Protein AF-A0A346S6R3-F1 (afdb_monomer)

Mean predicted aligned error: 7.68 Å

pLDDT: mean 90.18, std 16.37, range [36.84, 98.88]

Solvent-accessible surface area (backbone atoms only — not comparable to full-atom values): 8176 Å² total; per-residue (Å²): 136,85,84,84,82,82,82,80,80,81,79,80,77,73,81,75,76,78,71,59,63,55,31,40,43,25,62,44,75,44,90,70,53,46,55,26,31,14,36,84,77,38,40,44,30,27,36,50,69,73,41,47,75,64,40,81,70,71,50,71,75,45,28,68,49,36,35,68,38,57,32,70,51,80,65,39,59,33,75,80,37,56,58,89,37,50,48,70,30,80,43,99,86,74,48,38,29,36,21,39,63,38,36,49,33,21,37,42,68,83,43,86,51,60,70,36,65,76,49,52,77,38,76,57,99,89,33,43,24,24,36,23,25,60,84,49,43,71,52,64,80,114

Secondary structure (DSSP, 8-state):
------------PPPPP-PPPPPEEEEEEETTTEEEEEETT--B-EEETT-BTTB----THHHHHS-B-EESSPPEE-TT--STTEEEEE-TTS-EEEEETTEEPB--TT--STT--TTTTEEETTEEEEEBPTTSPBPPP-

Nearest PDB structures (foldseek):
  5xxu-assembly1_I  TM=2.907E-01  e=8.383E+00  Toxoplasma gondii

Sequence (142 aa):
MNALLFLTALVAGLPAANAAEPARVTVAEKSPFGAYLADSEGRSLYLFEADEAGKSTCYDACANAWPPYTTSGEPWAGKGVDADALGTLERRDGTMQVTYDGWPLYYFIKDKAPGDTRGQDINGFGAEWYLVTPCGQKVHAE

Structure (mmCIF, N/CA/C/O backbone):
data_AF-A0A346S6R3-F1
#
_entry.id   AF-A0A346S6R3-F1
#
loop_
_atom_site.group_PDB
_atom_site.id
_atom_site.type_symbol
_atom_site.label_atom_id
_atom_site.label_alt_id
_atom_site.label_comp_id
_atom_site.label_asym_id
_atom_site.label_entity_id
_atom_site.label_seq_id
_atom_site.pdbx_PDB_ins_code
_atom_site.Cartn_x
_atom_site.Cartn_y
_atom_site.Cartn_z
_atom_site.occupancy
_atom_site.B_iso_or_equiv
_atom_site.auth_seq_id
_atom_site.auth_comp_id
_atom_site.auth_asym_id
_atom_site.auth_atom_id
_atom_site.pdbx_PDB_model_num
ATOM 1 N N . MET A 1 1 ? -3.457 60.934 39.047 1.00 42.31 1 MET A N 1
ATOM 2 C CA . MET A 1 1 ? -2.956 60.458 37.738 1.00 42.31 1 MET A CA 1
ATOM 3 C C . MET A 1 1 ? -3.032 58.942 37.749 1.00 42.31 1 MET A C 1
ATOM 5 O O . MET A 1 1 ? -2.377 58.325 38.576 1.00 42.31 1 MET A O 1
ATOM 9 N N . ASN A 1 2 ? -3.931 58.383 36.936 1.00 36.84 2 ASN A N 1
ATOM 10 C CA . ASN A 1 2 ? -4.306 56.967 36.927 1.00 36.84 2 ASN A CA 1
ATOM 11 C C . ASN A 1 2 ? -3.208 56.097 36.307 1.00 36.84 2 ASN A C 1
ATOM 13 O O . ASN A 1 2 ? -2.749 56.391 35.205 1.00 36.84 2 ASN A O 1
ATOM 17 N N . ALA A 1 3 ? -2.860 54.995 36.968 1.00 45.28 3 ALA A N 1
ATOM 18 C CA . ALA A 1 3 ? -2.125 53.902 36.346 1.00 45.28 3 ALA A CA 1
ATOM 19 C C . ALA A 1 3 ? -3.134 52.962 35.664 1.00 45.28 3 ALA A C 1
ATOM 21 O O . ALA A 1 3 ? -3.908 52.288 36.342 1.00 45.28 3 ALA A O 1
ATOM 22 N N . LEU A 1 4 ? -3.159 52.950 34.328 1.00 51.22 4 LEU A N 1
ATOM 23 C CA . LEU A 1 4 ? -3.848 51.912 33.560 1.00 51.22 4 LEU A CA 1
ATOM 24 C C . LEU A 1 4 ? -2.948 50.673 33.499 1.00 51.22 4 LEU A C 1
ATOM 26 O O . LEU A 1 4 ? -1.884 50.698 32.885 1.00 51.22 4 LEU A O 1
ATOM 30 N N . LEU A 1 5 ? -3.394 49.592 34.133 1.00 50.91 5 LEU A N 1
ATOM 31 C CA . LEU A 1 5 ? -2.846 48.252 33.957 1.00 50.91 5 LEU A CA 1
ATOM 32 C C . LEU A 1 5 ? -3.458 47.642 32.690 1.00 50.91 5 LEU A C 1
ATOM 34 O O . LEU A 1 5 ? -4.654 47.362 32.648 1.00 50.91 5 LEU A O 1
ATOM 38 N N . PHE A 1 6 ? -2.641 47.434 31.658 1.00 54.88 6 PHE A N 1
ATOM 39 C CA . PHE A 1 6 ? -3.014 46.608 30.513 1.00 54.88 6 PHE A CA 1
ATOM 40 C C . PHE A 1 6 ? -2.849 45.133 30.901 1.00 54.88 6 PHE A C 1
ATOM 42 O O . PHE A 1 6 ? -1.726 44.650 31.036 1.00 54.88 6 PHE A O 1
ATOM 49 N N . LEU A 1 7 ? -3.961 44.417 31.090 1.00 53.06 7 LEU A N 1
ATOM 50 C CA . LEU A 1 7 ? -3.953 42.954 31.098 1.00 53.06 7 LEU A CA 1
ATOM 51 C C . LEU A 1 7 ? -3.793 42.465 29.654 1.00 53.06 7 LEU A C 1
ATOM 53 O O . LEU A 1 7 ? -4.729 42.533 28.859 1.00 53.06 7 LEU A O 1
ATOM 57 N N . THR A 1 8 ? -2.618 41.949 29.312 1.00 59.78 8 THR A N 1
ATOM 58 C CA . THR A 1 8 ? -2.436 41.114 28.125 1.00 59.78 8 THR A CA 1
ATOM 59 C C . THR A 1 8 ? -2.946 39.709 28.4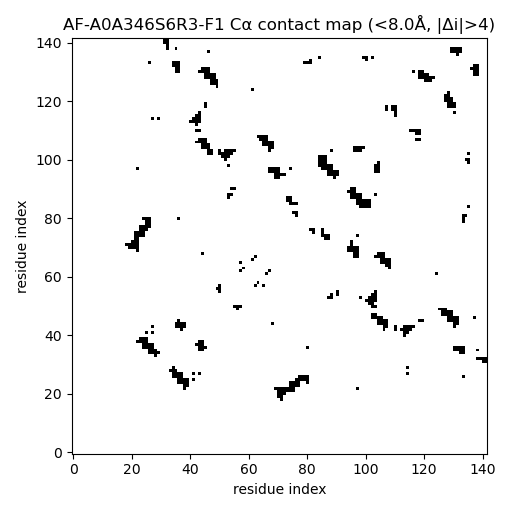38 1.00 59.78 8 THR A C 1
ATOM 61 O O . THR A 1 8 ? -2.331 38.952 29.185 1.00 59.78 8 THR A O 1
ATOM 64 N N . ALA A 1 9 ? -4.105 39.353 27.885 1.00 63.12 9 ALA A N 1
ATOM 65 C CA . ALA A 1 9 ? -4.586 37.977 27.900 1.00 63.12 9 ALA A CA 1
ATOM 66 C C . ALA A 1 9 ? -3.727 37.135 26.941 1.00 63.12 9 ALA A C 1
ATOM 68 O O . ALA A 1 9 ? -3.700 37.384 25.736 1.00 63.12 9 ALA A O 1
ATOM 69 N N . LEU A 1 10 ? -3.013 36.147 27.480 1.00 56.41 10 LEU A N 1
ATOM 70 C CA . LEU A 1 10 ? -2.292 35.148 26.699 1.00 56.41 10 LEU A CA 1
ATOM 71 C C . LEU A 1 10 ? -3.314 34.143 26.146 1.00 56.41 10 LEU A C 1
ATOM 73 O O . LEU A 1 10 ? -3.782 33.267 26.871 1.00 56.41 10 LEU A O 1
ATOM 77 N N . VAL A 1 11 ? -3.688 34.275 24.873 1.00 61.62 11 VAL A N 1
ATOM 78 C CA . VAL A 1 11 ? -4.463 33.240 24.177 1.00 61.62 11 VAL A CA 1
ATOM 79 C C . VAL A 1 11 ? -3.497 32.101 23.857 1.00 61.62 11 VAL A C 1
ATOM 81 O O . VAL A 1 11 ? -2.709 32.189 22.918 1.00 61.62 11 VAL A O 1
ATOM 84 N N . ALA A 1 12 ? -3.509 31.050 24.676 1.00 58.84 12 ALA A N 1
ATOM 85 C CA . ALA A 1 12 ? -2.794 29.818 24.378 1.00 58.84 12 ALA A CA 1
ATOM 86 C C . ALA A 1 12 ? -3.457 29.154 23.160 1.00 58.84 12 ALA A C 1
ATOM 88 O O . ALA A 1 12 ? -4.534 28.570 23.271 1.00 58.84 12 ALA A O 1
ATOM 89 N N . GLY A 1 13 ? -2.843 29.291 21.983 1.00 54.50 13 GLY A N 1
ATOM 90 C CA . GLY A 1 13 ? -3.240 28.538 20.799 1.00 54.50 13 GLY A CA 1
ATOM 91 C C . GLY A 1 13 ? -3.020 27.051 21.057 1.00 54.50 13 GLY A C 1
ATOM 92 O O . GLY A 1 13 ? -1.887 26.624 21.275 1.00 54.50 13 GLY A O 1
ATOM 93 N N . LEU A 1 14 ? -4.098 26.267 21.066 1.00 62.69 14 LEU A N 1
ATOM 94 C CA . LEU A 1 14 ? -3.992 24.812 21.026 1.00 62.69 14 LEU A CA 1
ATOM 95 C C . LEU A 1 14 ? -3.258 24.425 19.732 1.00 62.69 14 LEU A C 1
ATOM 97 O O . LEU A 1 14 ? -3.555 25.008 18.684 1.00 62.69 14 LEU A O 1
ATOM 101 N N . PRO A 1 15 ? -2.320 23.464 19.764 1.00 46.78 15 PRO A N 1
ATOM 102 C CA . PRO A 1 15 ? -1.770 22.928 18.532 1.00 46.78 15 PRO A CA 1
ATOM 103 C C . PRO A 1 15 ? -2.923 22.295 17.750 1.00 46.78 15 PRO A C 1
ATOM 105 O O . PRO A 1 15 ? -3.590 21.385 18.244 1.00 46.78 15 PRO A O 1
ATOM 108 N N . ALA A 1 16 ? -3.183 22.796 16.542 1.00 53.12 16 ALA A N 1
ATOM 109 C CA . ALA A 1 16 ? -4.025 22.085 15.599 1.00 53.12 16 ALA A CA 1
ATOM 110 C C . ALA A 1 16 ? -3.354 20.729 15.356 1.00 53.12 16 ALA A C 1
ATOM 112 O O . ALA A 1 16 ? -2.209 20.674 14.905 1.00 53.12 16 ALA A O 1
ATOM 113 N N . ALA A 1 17 ? -4.035 19.638 15.704 1.00 50.84 17 ALA A N 1
ATOM 114 C CA . ALA A 1 17 ? -3.657 18.341 15.176 1.00 50.84 17 ALA A CA 1
ATOM 115 C C . ALA A 1 17 ? -3.687 18.496 13.653 1.00 50.84 17 ALA A C 1
ATOM 117 O O . ALA A 1 17 ? -4.735 18.837 13.104 1.00 50.84 17 ALA A O 1
ATOM 118 N N . ASN A 1 18 ? -2.539 18.337 12.988 1.00 43.41 18 ASN A N 1
ATOM 119 C CA . ASN A 1 18 ? -2.510 18.214 11.538 1.00 43.41 18 ASN A CA 1
ATOM 120 C C . ASN A 1 18 ? -3.396 17.014 11.214 1.00 43.41 18 ASN A C 1
ATOM 122 O O . ASN A 1 18 ? -2.977 15.872 11.401 1.00 43.41 18 ASN A O 1
ATOM 126 N N . ALA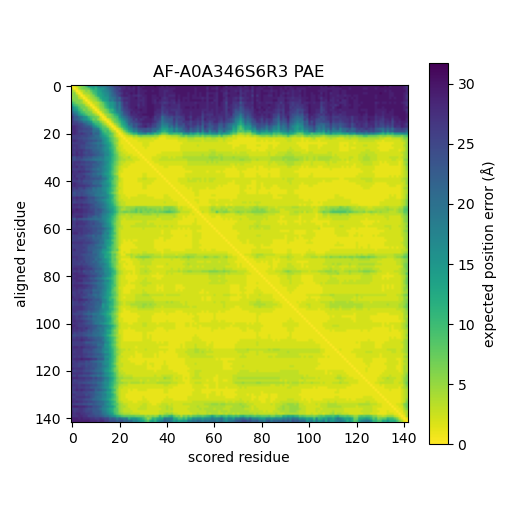 A 1 19 ? -4.645 17.271 10.829 1.00 48.47 19 ALA A N 1
ATOM 127 C CA . ALA A 1 19 ? -5.502 16.237 10.298 1.00 48.47 19 ALA A CA 1
ATOM 128 C C . ALA A 1 19 ? -4.736 15.663 9.108 1.00 48.47 19 ALA A C 1
ATOM 130 O O . ALA A 1 19 ? -4.386 16.411 8.194 1.00 48.47 19 ALA A O 1
ATOM 131 N N . ALA A 1 20 ? -4.392 14.374 9.164 1.00 59.62 20 ALA A N 1
ATOM 132 C CA . ALA A 1 20 ? -3.858 13.694 7.995 1.00 59.62 20 ALA A CA 1
ATOM 133 C C . ALA A 1 20 ? -4.827 13.974 6.840 1.00 59.62 20 ALA A C 1
ATOM 135 O O . ALA A 1 20 ? -6.035 13.992 7.062 1.00 59.62 20 ALA A O 1
ATOM 136 N N . GLU A 1 21 ? -4.352 14.292 5.645 1.00 78.12 21 GLU A N 1
ATOM 137 C CA . GLU A 1 21 ? -5.272 14.489 4.525 1.00 78.12 21 GLU A CA 1
ATOM 138 C C . GLU A 1 21 ? -5.928 13.146 4.157 1.00 78.12 21 GLU A C 1
ATOM 140 O O . GLU A 1 21 ? -5.365 12.087 4.466 1.00 78.12 21 GLU A O 1
ATOM 145 N N . PRO A 1 22 ? -7.121 13.148 3.534 1.00 92.19 22 PRO A N 1
ATOM 146 C CA . PRO A 1 22 ? -7.682 11.928 2.975 1.00 92.19 22 PRO A CA 1
ATOM 147 C C . PRO A 1 22 ? -6.651 11.246 2.073 1.00 92.19 22 PRO A C 1
ATOM 149 O O . PRO A 1 22 ? -6.066 11.883 1.192 1.00 92.19 22 PRO A O 1
ATOM 152 N N . ALA A 1 23 ? -6.418 9.957 2.305 1.00 97.06 23 ALA A N 1
ATOM 153 C CA . ALA A 1 23 ? -5.478 9.180 1.514 1.00 97.06 23 ALA A CA 1
ATOM 154 C C . ALA A 1 23 ? -5.870 9.184 0.030 1.00 97.06 23 ALA A C 1
ATOM 156 O O . ALA A 1 23 ? -7.049 9.245 -0.322 1.00 97.06 23 ALA A O 1
ATOM 157 N N . ARG A 1 24 ? -4.881 9.072 -0.856 1.00 97.94 24 ARG A N 1
ATOM 158 C CA . ARG A 1 24 ? -5.087 8.965 -2.300 1.00 97.94 24 ARG A CA 1
ATOM 159 C C . ARG A 1 24 ? -4.284 7.799 -2.846 1.00 97.94 24 ARG A C 1
ATOM 161 O O . ARG A 1 24 ? -3.059 7.807 -2.772 1.00 97.94 24 ARG A O 1
ATOM 168 N N . VAL A 1 25 ? -4.983 6.866 -3.478 1.00 98.62 25 VAL A N 1
ATOM 169 C CA . VAL A 1 25 ? -4.371 5.755 -4.209 1.00 98.62 25 VAL A CA 1
ATOM 170 C C . VAL A 1 25 ? -4.235 6.149 -5.677 1.00 98.62 25 VAL A C 1
ATOM 172 O O . VAL A 1 25 ? -5.122 6.776 -6.251 1.00 98.62 25 VAL A O 1
ATOM 175 N N . THR A 1 26 ? -3.112 5.814 -6.294 1.00 98.50 26 THR A N 1
ATOM 176 C CA . THR A 1 26 ? -2.801 6.030 -7.709 1.00 98.50 26 THR A CA 1
ATOM 177 C C . THR A 1 26 ? -2.249 4.744 -8.324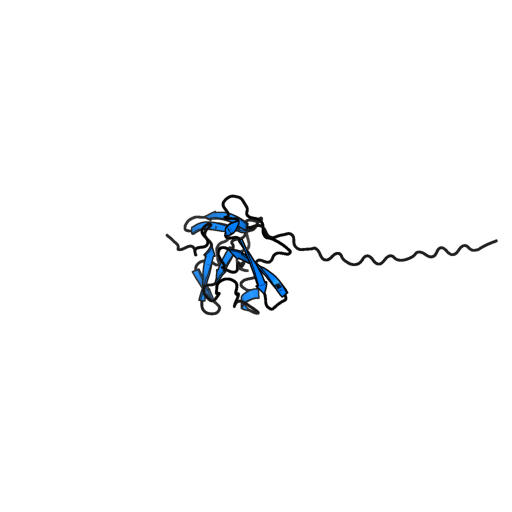 1.00 98.50 26 THR A C 1
ATOM 179 O O . THR A 1 26 ? -2.057 3.749 -7.624 1.00 98.50 26 THR A O 1
ATOM 182 N N . VAL A 1 27 ? -2.005 4.754 -9.636 1.00 98.50 27 VAL A N 1
ATOM 183 C CA . VAL A 1 27 ? -1.330 3.661 -10.344 1.00 98.50 27 VAL A CA 1
ATOM 184 C C . VAL A 1 27 ? 0.058 4.119 -10.778 1.00 98.50 27 VAL A C 1
ATOM 186 O O . VAL A 1 27 ? 0.205 5.178 -11.393 1.00 98.50 27 VAL A O 1
ATOM 189 N N . ALA A 1 28 ? 1.061 3.299 -10.484 1.00 98.19 28 ALA A N 1
ATOM 190 C CA . ALA A 1 28 ? 2.415 3.392 -11.011 1.00 98.19 28 ALA A CA 1
ATOM 191 C C . ALA A 1 28 ? 2.721 2.164 -11.883 1.00 98.19 28 ALA A C 1
ATOM 193 O O . ALA A 1 28 ? 2.023 1.156 -11.816 1.00 98.19 28 ALA A O 1
ATOM 194 N N . GLU A 1 29 ? 3.768 2.242 -12.704 1.00 97.25 29 GLU A N 1
ATOM 195 C CA . GLU A 1 29 ? 4.203 1.138 -13.564 1.00 97.25 29 GLU A CA 1
ATOM 196 C C . GLU A 1 29 ? 5.710 0.920 -13.451 1.00 97.25 29 GLU A C 1
ATOM 198 O O . GLU A 1 29 ? 6.490 1.876 -13.404 1.00 97.25 29 GLU A O 1
ATOM 203 N N . LYS A 1 30 ? 6.135 -0.346 -13.431 1.00 95.69 30 LYS A N 1
ATOM 204 C CA . LYS A 1 30 ? 7.553 -0.719 -13.395 1.00 95.69 30 LYS A CA 1
ATOM 205 C C . LYS A 1 30 ? 7.765 -2.120 -13.949 1.00 95.69 30 LYS A C 1
ATOM 207 O O . LYS A 1 30 ? 7.116 -3.059 -13.515 1.00 95.69 30 LYS A O 1
ATOM 212 N N . SER A 1 31 ? 8.733 -2.296 -14.846 1.00 94.00 31 SER A N 1
ATOM 213 C CA . SER A 1 31 ? 9.181 -3.635 -15.260 1.00 94.00 31 SER A CA 1
ATOM 214 C C . SER A 1 31 ? 10.011 -4.300 -14.144 1.00 94.00 31 SER A C 1
ATOM 216 O O . SER A 1 31 ? 10.837 -3.612 -13.534 1.00 94.00 31 SER A O 1
ATOM 218 N N . PRO A 1 32 ? 9.829 -5.604 -13.856 1.00 94.38 32 PRO A N 1
ATOM 219 C CA . PRO A 1 32 ? 8.953 -6.577 -14.531 1.00 94.38 32 PRO A CA 1
ATOM 220 C C . PRO A 1 32 ? 7.532 -6.691 -13.937 1.00 94.38 32 PRO A C 1
ATOM 222 O O . PRO A 1 32 ? 6.787 -7.587 -14.299 1.00 94.38 32 PRO A O 1
ATOM 225 N N . PHE A 1 33 ? 7.144 -5.809 -13.019 1.00 95.38 33 PHE A N 1
ATOM 226 C CA . PHE A 1 33 ? 5.913 -5.913 -12.220 1.00 95.38 33 PHE A CA 1
ATOM 227 C C . PHE A 1 33 ? 4.642 -5.391 -12.905 1.00 95.38 33 PHE A C 1
ATOM 229 O O . PHE A 1 33 ? 3.543 -5.612 -12.406 1.00 95.38 33 PHE A O 1
ATOM 236 N N . GLY A 1 34 ? 4.775 -4.671 -14.020 1.00 96.38 34 GLY A N 1
ATOM 237 C CA . GLY A 1 34 ? 3.645 -4.024 -14.679 1.00 96.38 34 GLY A CA 1
ATOM 238 C C . GLY A 1 34 ? 3.067 -2.888 -13.832 1.00 96.38 34 GLY A C 1
ATOM 239 O O . GLY A 1 34 ? 3.818 -2.148 -13.188 1.00 96.38 34 GLY A O 1
ATOM 240 N N . ALA A 1 35 ? 1.743 -2.728 -13.876 1.00 97.38 35 ALA A N 1
ATOM 241 C CA . ALA A 1 35 ? 1.017 -1.705 -13.132 1.00 97.38 35 ALA A CA 1
ATOM 242 C C . ALA A 1 35 ? 0.725 -2.145 -11.690 1.00 97.38 35 ALA A C 1
ATOM 244 O O . ALA A 1 35 ? 0.282 -3.269 -11.453 1.00 97.38 35 ALA A O 1
ATOM 245 N N . TYR A 1 36 ? 0.910 -1.236 -10.736 1.00 98.62 36 TYR A N 1
ATOM 246 C CA . TYR A 1 36 ? 0.669 -1.472 -9.315 1.00 98.62 36 TYR A CA 1
ATOM 247 C C . TYR A 1 36 ? 0.170 -0.211 -8.599 1.00 98.62 36 TYR A C 1
ATOM 249 O O . TYR A 1 36 ? 0.331 0.911 -9.085 1.00 98.62 36 TYR A O 1
ATOM 257 N N . LEU A 1 37 ? -0.448 -0.397 -7.435 1.00 98.81 37 LEU A N 1
ATOM 258 C CA . LEU A 1 37 ? -0.968 0.680 -6.605 1.00 98.81 37 LEU A CA 1
ATOM 259 C C . LEU A 1 37 ? 0.161 1.429 -5.892 1.00 98.81 37 LEU A C 1
ATOM 261 O O . LEU A 1 37 ? 1.086 0.837 -5.331 1.00 98.81 37 LEU A O 1
ATOM 265 N N . ALA A 1 38 ? 0.040 2.749 -5.867 1.00 98.75 38 ALA A N 1
ATOM 266 C CA . ALA A 1 38 ? 0.924 3.649 -5.145 1.00 98.75 38 ALA A CA 1
ATOM 267 C C . ALA A 1 38 ? 0.114 4.741 -4.435 1.00 98.75 38 ALA A C 1
ATOM 269 O O . ALA A 1 38 ? -1.072 4.919 -4.706 1.00 98.75 38 ALA A O 1
ATOM 270 N N . ASP A 1 39 ? 0.734 5.499 -3.538 1.00 98.50 39 ASP A N 1
ATOM 271 C CA . ASP A 1 39 ? 0.120 6.718 -3.001 1.00 98.50 39 ASP A CA 1
ATOM 272 C C . ASP A 1 39 ? 0.301 7.930 -3.940 1.00 98.50 39 ASP A C 1
ATOM 274 O O . ASP A 1 39 ? 0.814 7.814 -5.056 1.00 98.50 39 ASP A O 1
ATOM 278 N N . SER A 1 40 ? -0.123 9.121 -3.505 1.00 96.62 40 SER A N 1
ATOM 279 C CA . SER A 1 40 ? 0.045 10.374 -4.259 1.00 96.62 40 SER A CA 1
ATOM 280 C C . SER A 1 40 ? 1.497 10.817 -4.455 1.00 96.62 40 SER A C 1
ATOM 282 O O . SER A 1 40 ? 1.761 11.657 -5.313 1.00 96.62 40 SER A O 1
ATOM 284 N N . GLU A 1 41 ? 2.429 10.284 -3.667 1.00 97.06 41 GLU A N 1
ATOM 285 C CA . GLU A 1 41 ? 3.865 10.553 -3.773 1.00 97.06 41 GLU A CA 1
ATOM 286 C C . GLU A 1 41 ? 4.581 9.485 -4.618 1.00 97.06 41 GLU A C 1
ATOM 288 O O . GLU A 1 41 ? 5.786 9.582 -4.841 1.00 97.06 41 GLU A O 1
ATOM 293 N N . GLY A 1 42 ? 3.861 8.473 -5.115 1.00 98.12 42 GLY A N 1
ATOM 294 C CA . GLY A 1 42 ? 4.416 7.373 -5.902 1.00 98.12 42 GLY A CA 1
ATOM 295 C C . GLY A 1 42 ? 5.110 6.299 -5.061 1.00 98.12 42 GLY A C 1
ATOM 296 O O . GLY A 1 42 ? 5.901 5.518 -5.601 1.00 98.12 42 GLY A O 1
ATOM 297 N N . ARG A 1 43 ? 4.857 6.241 -3.748 1.00 98.69 43 ARG A N 1
ATOM 298 C CA . ARG A 1 43 ? 5.328 5.138 -2.898 1.00 98.69 43 ARG A CA 1
ATOM 299 C C . ARG A 1 43 ? 4.446 3.916 -3.113 1.00 98.69 43 ARG A C 1
ATOM 301 O O . ARG A 1 43 ? 3.225 4.023 -3.065 1.00 98.69 43 ARG A O 1
ATOM 308 N N . SER A 1 44 ? 5.078 2.769 -3.330 1.00 98.81 44 SER A N 1
ATOM 309 C CA . SER A 1 44 ? 4.404 1.501 -3.603 1.00 98.81 44 SER A CA 1
ATOM 310 C C . SER A 1 44 ? 3.560 1.030 -2.419 1.00 98.81 44 SER A C 1
ATOM 312 O O . SER A 1 44 ? 3.978 1.161 -1.265 1.00 98.81 44 SER A O 1
ATOM 314 N N . LEU A 1 45 ? 2.393 0.463 -2.722 1.00 98.81 45 LEU A N 1
ATOM 315 C CA . LEU A 1 45 ? 1.476 -0.116 -1.746 1.00 98.81 45 LEU A CA 1
ATOM 316 C C . LEU A 1 45 ? 1.445 -1.639 -1.878 1.00 98.81 45 LEU A C 1
ATOM 318 O O . LEU A 1 45 ? 1.450 -2.186 -2.985 1.00 98.81 45 LEU A O 1
ATOM 322 N N . TYR A 1 46 ? 1.399 -2.307 -0.730 1.00 98.81 46 TYR A N 1
ATOM 323 C CA . TYR A 1 46 ? 1.502 -3.756 -0.614 1.00 98.81 46 TYR A CA 1
ATOM 324 C C . TYR A 1 46 ? 0.319 -4.350 0.145 1.00 98.81 46 TYR A C 1
ATOM 326 O O . TYR A 1 46 ? -0.215 -3.710 1.051 1.00 98.81 46 TYR A O 1
ATOM 334 N N . LEU A 1 47 ? -0.025 -5.593 -0.184 1.00 98.50 47 LEU A N 1
ATOM 335 C CA . LEU A 1 47 ? -0.874 -6.472 0.615 1.00 98.50 47 LEU A CA 1
ATOM 336 C C . LEU A 1 47 ? -0.024 -7.509 1.359 1.00 98.50 47 LEU A C 1
ATOM 338 O O . LEU A 1 47 ? 1.104 -7.810 0.952 1.00 98.50 47 LEU A O 1
ATOM 342 N N . PHE A 1 48 ? -0.589 -8.067 2.427 1.00 98.56 48 PHE A N 1
ATOM 343 C CA . PHE A 1 48 ? 0.011 -9.132 3.226 1.00 98.56 48 PHE A CA 1
ATOM 344 C C . PHE A 1 48 ? -0.852 -10.387 3.160 1.00 98.56 48 PHE A C 1
ATOM 346 O O . PHE A 1 48 ? -2.033 -10.335 3.488 1.00 98.56 48 PHE A O 1
ATOM 353 N N . GLU A 1 49 ? -0.285 -11.531 2.788 1.00 97.81 49 GLU A N 1
ATOM 354 C CA . GLU A 1 49 ? -1.079 -12.757 2.626 1.00 97.81 49 GLU A CA 1
ATOM 355 C C . GLU A 1 49 ? -1.600 -13.363 3.935 1.00 97.81 49 GLU A C 1
ATOM 357 O O . GLU A 1 49 ? -2.507 -14.191 3.898 1.00 97.81 49 GLU A O 1
ATOM 362 N N . ALA A 1 50 ? -1.059 -12.968 5.092 1.00 97.88 50 ALA A N 1
ATOM 363 C CA . ALA A 1 50 ? -1.626 -13.387 6.375 1.00 97.88 50 ALA A CA 1
ATOM 364 C C . ALA A 1 50 ? -2.879 -12.584 6.770 1.00 97.88 50 ALA A C 1
ATOM 366 O O . ALA A 1 50 ? -3.513 -12.910 7.775 1.00 97.88 50 ALA A O 1
ATOM 367 N N . ASP A 1 51 ? -3.222 -11.532 6.021 1.00 97.81 51 ASP A N 1
ATOM 368 C CA . ASP A 1 51 ? -4.431 -10.753 6.259 1.00 97.81 51 ASP A CA 1
ATOM 369 C C . ASP A 1 51 ? -5.663 -11.409 5.626 1.00 97.81 51 ASP A C 1
ATOM 371 O O . ASP A 1 51 ? -5.588 -12.210 4.696 1.00 97.81 51 ASP A O 1
ATOM 375 N N . GLU A 1 52 ? -6.827 -11.043 6.151 1.00 93.44 52 GLU A N 1
ATOM 376 C CA . GLU A 1 52 ? -8.129 -11.403 5.594 1.00 93.44 52 GLU A CA 1
ATOM 377 C C . GLU A 1 52 ? -8.806 -10.123 5.085 1.00 93.44 52 GLU A C 1
ATOM 379 O O . GLU A 1 52 ? -8.455 -9.009 5.492 1.00 93.44 52 GLU A O 1
ATOM 384 N N . ALA A 1 53 ? -9.816 -10.265 4.226 1.00 90.38 53 ALA A N 1
ATOM 385 C CA . ALA A 1 53 ? -10.577 -9.118 3.743 1.00 90.38 53 ALA A CA 1
ATOM 386 C C . ALA A 1 53 ? -11.129 -8.284 4.919 1.00 90.38 53 ALA A C 1
ATOM 388 O O . ALA A 1 53 ? -11.834 -8.796 5.791 1.00 90.38 53 ALA A O 1
ATOM 389 N N . GLY A 1 54 ? -10.786 -6.994 4.951 1.00 89.19 54 GLY A N 1
ATOM 390 C CA . GLY A 1 54 ? -11.201 -6.053 5.995 1.00 89.19 54 GLY A CA 1
ATOM 391 C C . GLY A 1 54 ? -10.529 -6.254 7.358 1.00 89.19 54 GLY A C 1
ATOM 392 O O . GLY A 1 54 ? -10.983 -5.669 8.341 1.00 89.19 54 GLY A O 1
ATOM 393 N N . LYS A 1 55 ? -9.463 -7.061 7.454 1.00 94.88 55 LYS A N 1
ATOM 394 C CA . LYS A 1 55 ? -8.821 -7.387 8.732 1.00 94.88 55 LYS A CA 1
ATOM 395 C C . LYS A 1 55 ? -7.305 -7.529 8.608 1.00 94.88 55 LYS A C 1
ATOM 397 O O . LYS A 1 55 ? -6.788 -8.478 8.031 1.00 94.88 55 LYS A O 1
ATOM 402 N N . SER A 1 56 ? -6.603 -6.610 9.267 1.00 97.19 56 SER A N 1
ATOM 403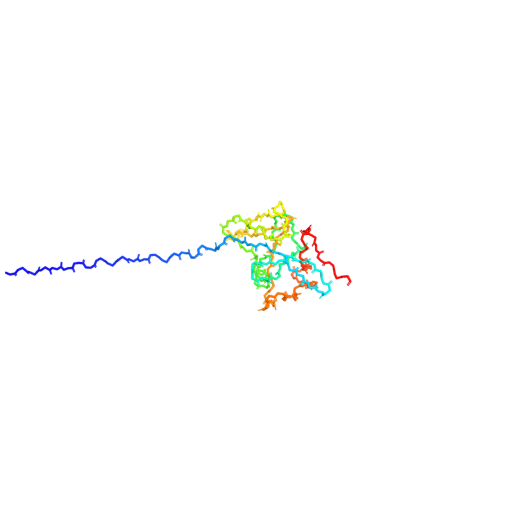 C CA . SER A 1 56 ? -5.150 -6.658 9.438 1.00 97.19 56 SER A CA 1
ATOM 404 C C . SER A 1 56 ? -4.752 -7.565 10.604 1.00 97.19 56 SER A C 1
ATOM 406 O O . SER A 1 56 ? -5.320 -7.471 11.697 1.00 97.19 56 SER A O 1
ATOM 408 N N . THR A 1 57 ? -3.729 -8.387 10.388 1.00 97.75 57 THR A N 1
ATOM 409 C CA . THR A 1 57 ? -2.974 -9.147 11.395 1.00 97.75 57 THR A CA 1
ATOM 410 C C . THR A 1 57 ? -1.603 -8.522 11.691 1.00 97.75 57 THR A C 1
ATOM 412 O O . THR A 1 57 ? -0.977 -8.842 12.704 1.00 97.75 57 THR A O 1
ATOM 415 N N . CYS A 1 58 ? -1.150 -7.582 10.854 1.00 98.12 58 CYS A N 1
ATOM 416 C CA . CYS A 1 58 ? 0.134 -6.904 10.991 1.00 98.12 58 CYS A CA 1
ATOM 417 C C . CYS A 1 58 ? 0.107 -5.783 12.044 1.00 98.12 58 CYS A C 1
ATOM 419 O O . CYS A 1 58 ? -0.401 -4.680 11.814 1.00 98.12 58 CYS A O 1
ATOM 421 N N . TYR A 1 59 ? 0.723 -6.043 13.198 1.00 98.12 59 TYR A N 1
ATOM 422 C CA . TYR A 1 59 ? 0.885 -5.071 14.280 1.00 98.12 59 TYR A CA 1
ATOM 423 C C . TYR A 1 59 ? 2.278 -5.129 14.912 1.00 98.12 59 TYR A C 1
ATOM 425 O O . TYR A 1 59 ? 3.087 -6.007 14.610 1.00 98.12 59 TYR A O 1
ATOM 433 N N . ASP A 1 60 ? 2.553 -4.181 15.808 1.00 97.44 60 ASP A N 1
ATOM 434 C CA . ASP A 1 60 ? 3.776 -4.122 16.607 1.00 97.44 60 ASP A CA 1
ATOM 435 C C . ASP A 1 60 ? 5.028 -4.113 15.707 1.00 97.44 60 ASP A C 1
ATOM 437 O O . ASP A 1 60 ? 5.175 -3.242 14.849 1.00 97.44 60 ASP A O 1
ATOM 441 N N . ALA A 1 61 ? 5.928 -5.090 15.846 1.00 98.38 61 ALA A N 1
ATOM 442 C CA . ALA A 1 61 ? 7.117 -5.190 15.001 1.00 98.38 61 ALA A CA 1
ATOM 443 C C . ALA A 1 61 ? 6.788 -5.310 13.502 1.00 98.38 61 ALA A C 1
ATOM 445 O O . ALA A 1 61 ? 7.556 -4.807 12.680 1.00 98.38 61 ALA A O 1
ATOM 446 N N . CYS A 1 62 ? 5.650 -5.922 13.153 1.00 98.62 62 CYS A N 1
ATOM 447 C CA . CYS A 1 62 ? 5.195 -5.991 11.770 1.00 98.62 62 CYS A CA 1
ATOM 448 C C . CYS A 1 62 ? 4.875 -4.593 11.242 1.00 98.62 62 CYS A C 1
ATOM 450 O O . CYS A 1 62 ? 5.468 -4.180 10.253 1.00 98.62 62 CYS A O 1
ATOM 452 N N . ALA A 1 63 ? 4.055 -3.818 11.959 1.00 98.38 63 ALA A N 1
ATOM 453 C CA . ALA A 1 63 ? 3.673 -2.463 11.554 1.00 98.38 63 ALA A CA 1
ATOM 454 C C . ALA A 1 63 ? 4.856 -1.471 11.546 1.00 98.38 63 ALA A C 1
ATOM 456 O O . ALA A 1 63 ? 4.818 -0.465 10.847 1.00 98.38 63 ALA A O 1
ATOM 457 N N . ASN A 1 64 ? 5.940 -1.755 12.274 1.00 98.44 64 ASN A N 1
ATOM 458 C CA . ASN A 1 64 ? 7.174 -0.968 12.177 1.00 98.44 64 ASN A CA 1
ATOM 459 C C . ASN A 1 64 ? 7.942 -1.230 10.868 1.00 98.44 64 ASN A C 1
ATOM 461 O O . ASN A 1 64 ? 8.573 -0.324 10.324 1.00 98.44 64 ASN A O 1
ATOM 465 N N . ALA A 1 65 ? 7.928 -2.472 10.378 1.00 98.62 65 ALA A N 1
ATOM 466 C CA . ALA A 1 65 ? 8.572 -2.851 9.120 1.00 98.62 65 ALA A CA 1
ATOM 467 C C . ALA A 1 65 ? 7.682 -2.563 7.900 1.00 98.62 65 ALA A C 1
ATOM 469 O O . ALA A 1 65 ? 8.188 -2.171 6.844 1.00 98.62 65 ALA A O 1
ATOM 470 N N . TRP A 1 66 ? 6.373 -2.711 8.089 1.00 98.75 66 TRP A N 1
ATOM 471 C CA . TRP A 1 66 ? 5.313 -2.547 7.105 1.00 98.75 66 TRP A CA 1
ATOM 472 C C . TRP A 1 66 ? 4.252 -1.573 7.627 1.00 98.75 66 TRP A C 1
ATOM 474 O O . TRP A 1 66 ? 3.204 -2.002 8.115 1.00 98.75 66 TRP A O 1
ATOM 484 N N . PRO A 1 67 ? 4.526 -0.257 7.616 1.00 98.62 67 PRO A N 1
ATOM 485 C CA . PRO A 1 67 ? 3.583 0.719 8.146 1.00 98.62 67 PRO A CA 1
ATOM 486 C C . PRO A 1 67 ? 2.237 0.668 7.410 1.00 98.62 67 PRO A C 1
ATOM 488 O O . PRO A 1 67 ? 2.235 0.662 6.178 1.00 98.62 67 PRO A O 1
ATOM 491 N N . PRO A 1 68 ? 1.094 0.655 8.122 1.00 98.62 68 PRO A N 1
ATOM 492 C CA . PRO A 1 68 ? -0.218 0.696 7.484 1.00 98.62 68 PRO A CA 1
ATOM 493 C C . PRO A 1 68 ? -0.396 2.009 6.718 1.00 98.62 68 PRO A C 1
ATOM 495 O O . PRO A 1 68 ? -0.020 3.077 7.210 1.00 98.62 68 PRO A O 1
ATOM 498 N N . TYR A 1 69 ? -0.997 1.945 5.530 1.00 98.62 69 TYR A N 1
ATOM 499 C CA . TYR A 1 69 ? -1.380 3.145 4.799 1.00 98.62 69 TYR A CA 1
ATOM 500 C C . TYR A 1 69 ? -2.680 3.704 5.379 1.00 98.62 69 TYR A C 1
ATOM 502 O O . TYR A 1 69 ? -3.757 3.148 5.165 1.00 98.62 69 TYR A O 1
ATOM 510 N N . THR A 1 70 ? -2.577 4.766 6.176 1.00 98.12 70 THR A N 1
ATOM 511 C CA . THR A 1 70 ? -3.704 5.320 6.933 1.00 98.12 70 THR A CA 1
ATOM 512 C C . THR A 1 70 ? -4.358 6.518 6.253 1.00 98.12 70 THR A C 1
ATOM 514 O O . THR A 1 70 ? -3.766 7.186 5.408 1.00 98.12 70 THR A O 1
ATOM 517 N N . THR A 1 71 ? -5.604 6.791 6.637 1.00 97.75 71 THR A N 1
ATOM 518 C CA . THR A 1 71 ? -6.408 7.918 6.151 1.00 97.75 71 THR A CA 1
ATOM 519 C C . THR A 1 71 ? -7.180 8.563 7.302 1.00 97.75 71 THR A C 1
ATOM 521 O O . THR A 1 71 ? -7.484 7.905 8.293 1.00 97.75 71 THR A O 1
ATOM 524 N N . SER A 1 72 ? -7.512 9.849 7.196 1.00 94.31 72 SER A N 1
ATOM 525 C CA . SER A 1 72 ? -8.401 10.545 8.147 1.00 94.31 72 SER A CA 1
ATOM 526 C C . SER A 1 72 ? -9.869 10.582 7.708 1.00 94.31 72 SER A C 1
ATOM 528 O O . SER A 1 72 ? -10.728 11.050 8.454 1.00 94.31 72 SER A O 1
ATOM 530 N N . GLY A 1 73 ? -10.149 10.124 6.490 1.00 92.75 73 GLY A N 1
ATOM 531 C CA . GLY A 1 73 ? -11.464 10.161 5.866 1.00 92.75 73 GLY A CA 1
ATOM 532 C C . GLY A 1 73 ? -11.537 9.219 4.673 1.00 92.75 73 GLY A C 1
ATOM 533 O O . GLY A 1 73 ? -10.695 8.334 4.512 1.00 92.75 73 GLY A O 1
ATOM 534 N N . GLU A 1 74 ? -12.543 9.412 3.830 1.00 95.00 74 GLU A N 1
ATOM 535 C CA . GLU A 1 74 ? -12.759 8.553 2.670 1.00 95.00 74 GLU A CA 1
ATOM 536 C C . GLU A 1 74 ? -11.602 8.677 1.660 1.00 95.00 74 GLU A C 1
ATOM 538 O O . GLU A 1 74 ? -11.270 9.798 1.251 1.00 95.00 74 GLU A O 1
ATOM 543 N N . PRO A 1 75 ? -10.934 7.564 1.300 1.00 97.25 75 PRO A N 1
ATOM 544 C CA . PRO A 1 75 ? -9.803 7.592 0.387 1.00 97.25 75 PRO A CA 1
ATOM 545 C C . PRO A 1 75 ? -10.240 7.925 -1.042 1.00 97.25 75 PRO A C 1
ATOM 547 O O . PRO A 1 75 ? -11.327 7.579 -1.493 1.00 97.25 75 PRO A O 1
ATOM 550 N N . TRP A 1 76 ? -9.354 8.585 -1.781 1.00 97.38 76 TRP A N 1
ATOM 551 C CA . TRP A 1 76 ? -9.612 9.045 -3.139 1.00 97.38 76 TRP A CA 1
ATOM 552 C C . TRP A 1 76 ? -8.963 8.121 -4.165 1.00 97.38 76 TRP A C 1
ATOM 554 O O . TRP A 1 76 ? -7.748 7.901 -4.134 1.00 97.38 76 TRP A O 1
ATOM 564 N N . ALA A 1 77 ? -9.747 7.681 -5.148 1.00 97.94 77 ALA A N 1
ATOM 565 C CA . ALA A 1 77 ? -9.225 7.035 -6.345 1.00 97.94 77 ALA A CA 1
ATOM 566 C C . ALA A 1 77 ? -8.551 8.068 -7.262 1.00 97.94 77 ALA A C 1
ATOM 568 O O . ALA A 1 77 ? -9.145 9.062 -7.691 1.00 97.94 77 ALA A O 1
ATOM 569 N N . GLY A 1 78 ? -7.271 7.858 -7.548 1.00 96.75 78 GLY A N 1
ATOM 570 C CA . GLY A 1 78 ? -6.546 8.520 -8.622 1.00 96.75 78 GLY A CA 1
ATOM 571 C C . GLY A 1 78 ? -6.863 7.910 -9.988 1.00 96.75 78 GLY A C 1
ATOM 572 O O . GLY A 1 78 ? -7.650 6.977 -10.126 1.00 96.75 78 GLY A O 1
ATOM 573 N N . LYS A 1 79 ? -6.224 8.436 -11.036 1.00 93.06 79 LYS A N 1
ATOM 574 C CA . LYS A 1 79 ? -6.392 7.910 -12.396 1.00 93.06 79 LYS A CA 1
ATOM 575 C C . LYS A 1 79 ? -5.983 6.429 -1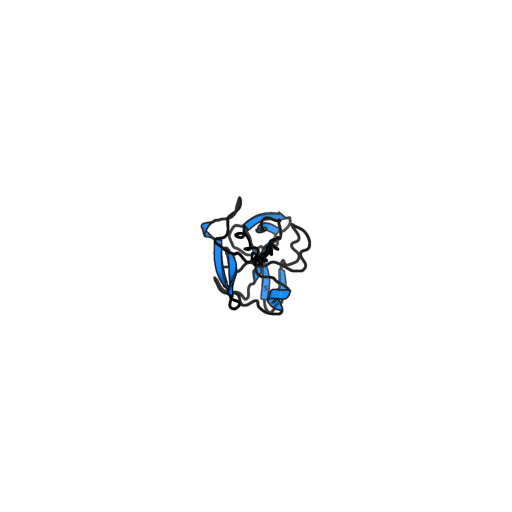2.451 1.00 93.06 79 LYS A C 1
ATOM 577 O O . LYS A 1 79 ? -4.869 6.098 -12.059 1.00 93.06 79 LYS A O 1
ATOM 582 N N . GLY A 1 80 ? -6.856 5.585 -13.005 1.00 94.75 80 GLY A N 1
ATOM 583 C CA . GLY A 1 80 ? -6.605 4.151 -13.204 1.00 94.75 80 GLY A CA 1
ATOM 584 C C . GLY A 1 80 ? -6.906 3.271 -11.988 1.00 94.75 80 GLY A C 1
ATOM 585 O O . GLY A 1 80 ? -6.754 2.061 -12.085 1.00 94.75 80 GLY A O 1
ATOM 586 N N . VAL A 1 81 ? -7.335 3.870 -10.877 1.00 98.19 81 VAL A N 1
ATOM 587 C CA . VAL A 1 81 ? -7.765 3.166 -9.668 1.00 98.19 81 VAL A CA 1
ATOM 588 C C . VAL A 1 81 ? -9.276 2.982 -9.725 1.00 98.19 81 VAL A C 1
ATOM 590 O O . VAL A 1 81 ? -9.994 3.929 -10.054 1.00 98.19 81 VAL A O 1
ATOM 593 N N . ASP A 1 82 ? -9.752 1.783 -9.410 1.00 97.81 82 ASP A N 1
ATOM 594 C CA . ASP A 1 82 ? -11.176 1.518 -9.243 1.00 97.81 82 ASP A CA 1
ATOM 595 C C . ASP A 1 82 ? -11.644 2.099 -7.904 1.00 97.81 82 ASP A C 1
ATOM 597 O O . ASP A 1 82 ? -11.145 1.737 -6.837 1.00 97.81 82 ASP A O 1
ATOM 601 N N . ALA A 1 83 ? -12.579 3.043 -7.963 1.00 97.44 83 ALA A N 1
ATOM 602 C CA . ALA A 1 83 ? -13.121 3.672 -6.768 1.00 97.44 83 ALA A CA 1
ATOM 603 C C . ALA A 1 83 ? -13.983 2.704 -5.950 1.00 97.44 83 ALA A C 1
ATOM 605 O O . ALA A 1 83 ? -13.990 2.814 -4.728 1.00 97.44 83 ALA A O 1
ATOM 606 N N . ASP A 1 84 ? -14.643 1.738 -6.595 1.00 97.38 84 ASP A N 1
ATOM 607 C CA . ASP A 1 84 ? -15.524 0.780 -5.916 1.00 97.38 84 ASP A CA 1
ATOM 608 C C . ASP A 1 84 ? -14.725 -0.281 -5.142 1.00 97.38 84 ASP A C 1
ATOM 610 O O . ASP A 1 84 ? -15.235 -0.898 -4.207 1.00 97.38 84 ASP A O 1
ATOM 614 N N . ALA A 1 85 ? -13.451 -0.469 -5.497 1.00 97.69 85 ALA A N 1
ATOM 615 C CA . ALA A 1 85 ? -12.531 -1.335 -4.773 1.00 97.69 85 ALA A CA 1
ATOM 616 C C . ALA A 1 85 ? -11.938 -0.660 -3.524 1.00 97.69 85 ALA A C 1
ATOM 618 O O . ALA A 1 85 ? -11.418 -1.360 -2.652 1.00 97.69 85 ALA A O 1
ATOM 619 N N . LEU A 1 86 ? -11.985 0.674 -3.414 1.00 98.12 86 LEU A N 1
ATOM 620 C CA . LEU A 1 86 ? -11.455 1.380 -2.250 1.00 98.12 86 LEU A CA 1
ATOM 621 C C . LEU A 1 86 ? -12.364 1.217 -1.037 1.00 98.12 86 LEU A C 1
ATOM 623 O O . LEU A 1 86 ? -13.581 1.362 -1.099 1.00 98.12 86 LEU A O 1
ATOM 627 N N . GLY A 1 87 ? -11.735 1.007 0.109 1.00 97.69 87 GLY A N 1
ATOM 628 C CA . GLY A 1 87 ? -12.421 0.996 1.385 1.00 97.69 87 GLY A CA 1
ATOM 629 C C . GLY A 1 87 ? -11.515 1.438 2.516 1.00 97.69 87 GLY A C 1
ATOM 630 O O . GLY A 1 87 ? -10.390 1.912 2.324 1.00 97.69 87 GLY A O 1
ATOM 631 N N . THR A 1 88 ? -12.027 1.277 3.729 1.00 98.00 88 THR A N 1
ATOM 632 C CA . THR A 1 88 ? -11.239 1.452 4.942 1.00 98.00 88 THR A CA 1
ATOM 633 C C . THR A 1 88 ? -11.544 0.344 5.935 1.00 98.00 88 THR A C 1
ATOM 635 O O . THR A 1 88 ? -12.623 -0.249 5.913 1.00 98.00 88 THR A O 1
ATOM 638 N N . LEU A 1 89 ? -10.591 0.077 6.820 1.00 96.94 89 LEU A N 1
ATOM 639 C CA . LEU A 1 89 ? -10.797 -0.724 8.018 1.00 96.94 89 LEU A CA 1
ATOM 640 C C . LEU A 1 89 ? -10.333 0.065 9.239 1.00 96.94 89 LEU A C 1
ATOM 642 O O . LEU A 1 89 ? -9.322 0.770 9.186 1.00 96.94 89 LEU A O 1
ATOM 646 N N . GLU A 1 90 ? -11.057 -0.079 10.343 1.00 97.25 90 GLU A N 1
ATOM 647 C CA . GLU A 1 90 ? -10.610 0.412 11.642 1.00 97.25 90 GLU A CA 1
ATOM 648 C C . GLU A 1 90 ? -9.645 -0.608 12.254 1.00 97.25 90 GLU A C 1
ATOM 650 O O . GLU A 1 90 ? -9.960 -1.792 12.409 1.00 97.25 90 GLU A O 1
ATOM 655 N N . ARG A 1 91 ? -8.432 -0.160 12.575 1.00 97.31 91 ARG A N 1
ATOM 656 C CA . ARG A 1 91 ? -7.408 -0.983 13.221 1.00 97.31 91 ARG A CA 1
ATOM 657 C C . ARG A 1 91 ? -7.635 -1.019 14.727 1.00 97.31 91 ARG A C 1
ATOM 659 O O . ARG A 1 91 ? -8.193 -0.101 15.318 1.00 97.31 91 ARG A O 1
ATOM 666 N N . ARG A 1 92 ? -7.090 -2.044 15.394 1.00 95.81 92 ARG A N 1
ATOM 667 C CA . ARG A 1 92 ? -7.178 -2.191 16.865 1.00 95.81 92 ARG A CA 1
ATOM 668 C C . ARG A 1 92 ? -6.566 -1.024 17.660 1.00 95.81 92 ARG A C 1
ATOM 670 O O . ARG A 1 92 ? -6.823 -0.901 18.851 1.00 95.81 92 ARG A O 1
ATOM 677 N N . ASP A 1 93 ? -5.706 -0.230 17.024 1.00 92.69 93 ASP A N 1
ATOM 678 C CA . ASP A 1 93 ? -5.063 0.961 17.592 1.00 92.69 93 ASP A CA 1
ATOM 679 C C . ASP A 1 93 ? -5.888 2.251 17.386 1.00 92.69 93 ASP A C 1
ATOM 681 O O . ASP A 1 93 ? -5.453 3.325 17.798 1.00 92.69 93 ASP A O 1
ATOM 685 N N . GLY A 1 94 ? -7.078 2.149 16.780 1.00 95.25 94 GLY A N 1
ATOM 686 C CA . GLY A 1 94 ? -7.990 3.260 16.505 1.00 95.25 94 GLY A CA 1
ATOM 687 C C . GLY A 1 94 ? -7.676 4.038 15.226 1.00 95.25 94 GLY A C 1
ATOM 688 O O . GLY A 1 94 ? -8.356 5.017 14.927 1.00 95.25 94 GLY A O 1
ATOM 689 N N . THR A 1 95 ? -6.650 3.647 14.464 1.00 96.50 95 THR A N 1
ATOM 690 C CA . THR A 1 95 ? -6.355 4.278 13.171 1.00 96.50 95 THR A CA 1
ATOM 691 C C . THR A 1 95 ? -7.198 3.674 12.047 1.00 96.50 95 THR A C 1
ATOM 693 O O . THR A 1 95 ? -7.501 2.481 12.050 1.00 96.50 95 THR A O 1
ATOM 696 N N . MET A 1 96 ? -7.558 4.493 11.056 1.00 97.81 96 MET A N 1
ATOM 697 C CA . MET A 1 96 ? -8.231 4.027 9.842 1.00 97.81 96 MET A CA 1
ATOM 698 C C . MET A 1 96 ? -7.189 3.710 8.773 1.00 97.81 96 MET A C 1
ATOM 700 O O . MET A 1 96 ? -6.399 4.577 8.396 1.00 97.81 96 MET A O 1
ATOM 704 N N . GLN A 1 97 ? -7.191 2.477 8.278 1.00 98.44 97 GLN A N 1
ATOM 705 C CA . GLN A 1 97 ? -6.304 2.014 7.213 1.00 98.44 97 GLN A CA 1
ATOM 706 C C . GLN A 1 97 ? -7.071 1.875 5.904 1.00 98.44 97 GLN A C 1
ATOM 708 O O . GLN A 1 97 ? -8.209 1.413 5.894 1.00 98.44 97 GLN A O 1
ATOM 713 N N . VAL A 1 98 ? -6.434 2.263 4.804 1.00 98.56 98 VAL A N 1
ATOM 714 C CA . VAL A 1 98 ? -6.972 2.108 3.453 1.00 98.56 98 VAL A CA 1
ATOM 715 C C . VAL A 1 98 ? -6.963 0.634 3.064 1.00 98.56 98 VAL A C 1
ATOM 717 O O . VAL A 1 98 ? -5.974 -0.072 3.285 1.00 98.56 98 VAL A O 1
ATOM 720 N N . THR A 1 99 ? -8.056 0.186 2.455 1.00 98.62 99 THR A N 1
ATOM 721 C CA . THR A 1 99 ? -8.148 -1.120 1.804 1.00 98.62 99 THR A CA 1
ATOM 722 C C . THR A 1 99 ? -8.366 -0.975 0.304 1.00 98.62 99 THR A C 1
ATOM 724 O O . THR A 1 99 ? -8.885 0.044 -0.158 1.00 98.62 99 THR A O 1
ATOM 727 N N . TYR A 1 100 ? -7.976 -1.998 -0.455 1.00 98.50 100 TYR A N 1
ATOM 728 C CA . TYR A 1 100 ? -8.309 -2.125 -1.871 1.00 98.50 100 TYR A CA 1
ATOM 729 C C . TYR A 1 100 ? -8.723 -3.558 -2.190 1.00 98.50 100 TYR A C 1
ATOM 731 O O . TYR A 1 100 ? -7.978 -4.485 -1.884 1.00 98.50 100 TYR A O 1
ATOM 739 N N . ASP A 1 101 ? -9.918 -3.738 -2.749 1.00 97.50 101 ASP A N 1
ATOM 740 C CA . ASP A 1 101 ? -10.555 -5.050 -2.942 1.00 97.50 101 ASP A CA 1
ATOM 741 C C . ASP A 1 101 ? -10.548 -5.889 -1.644 1.00 97.50 101 ASP A C 1
ATOM 743 O O . ASP A 1 101 ? -10.237 -7.076 -1.604 1.00 97.50 101 ASP A O 1
ATOM 747 N N . GLY A 1 102 ? -10.800 -5.213 -0.518 1.00 96.69 102 GLY A N 1
ATOM 748 C CA . GLY A 1 102 ? -10.776 -5.803 0.821 1.00 96.69 102 GLY A CA 1
ATOM 749 C C . GLY A 1 102 ? -9.387 -5.981 1.447 1.00 96.69 102 GLY A C 1
ATOM 750 O O . GLY A 1 102 ? -9.317 -6.160 2.664 1.00 96.69 102 GLY A O 1
ATOM 751 N N . TRP A 1 103 ? -8.290 -5.870 0.695 1.00 98.31 103 TRP A N 1
ATOM 752 C CA . TRP A 1 103 ? -6.933 -6.034 1.230 1.00 98.31 103 TRP A CA 1
ATOM 753 C C . TRP A 1 103 ? -6.450 -4.795 1.989 1.00 98.31 103 TRP A C 1
ATOM 755 O O . TRP A 1 103 ? -6.475 -3.704 1.419 1.00 98.31 103 TRP A O 1
ATOM 765 N N . PRO A 1 104 ? -5.959 -4.925 3.238 1.00 98.50 104 PRO A N 1
ATOM 766 C CA . PRO A 1 104 ? -5.272 -3.837 3.932 1.00 98.50 104 PRO A CA 1
ATOM 767 C C . PRO A 1 104 ? -3.997 -3.423 3.186 1.00 98.50 104 PRO A C 1
ATOM 769 O O . PRO A 1 104 ? -3.172 -4.273 2.856 1.00 98.50 104 PRO A O 1
ATOM 772 N N . LEU A 1 105 ? -3.821 -2.121 2.941 1.00 98.81 105 LEU A N 1
ATOM 773 C CA . LEU A 1 105 ? -2.655 -1.602 2.220 1.00 98.81 105 LEU A CA 1
ATOM 774 C C . LEU A 1 105 ? -1.553 -1.132 3.170 1.00 98.81 105 LEU A C 1
ATOM 776 O O . LEU A 1 105 ? -1.822 -0.454 4.167 1.00 98.81 105 LEU A O 1
ATOM 780 N N . TYR A 1 106 ? -0.305 -1.438 2.831 1.00 98.88 106 TYR A N 1
ATOM 781 C CA . TYR A 1 106 ? 0.874 -1.090 3.621 1.00 98.88 106 TYR A CA 1
ATOM 782 C C . TYR A 1 106 ? 1.967 -0.455 2.771 1.00 98.88 106 TYR A C 1
ATOM 784 O O . TYR A 1 106 ? 2.071 -0.697 1.570 1.00 98.88 106 TYR A O 1
ATOM 792 N N . TYR A 1 107 ? 2.831 0.302 3.433 1.00 98.88 107 TYR A N 1
ATOM 793 C CA . TYR A 1 107 ? 4.149 0.666 2.933 1.00 98.88 107 TYR A CA 1
ATOM 794 C C . TYR A 1 107 ? 5.189 -0.373 3.332 1.00 98.88 107 TYR A C 1
ATOM 796 O O . TYR A 1 107 ? 4.975 -1.157 4.253 1.00 98.88 107 TYR A O 1
ATOM 804 N N . PHE A 1 108 ? 6.373 -0.294 2.724 1.00 98.81 108 PHE A N 1
ATOM 805 C CA . PHE A 1 108 ? 7.553 -1.005 3.196 1.00 98.81 108 PHE A CA 1
ATOM 806 C C . PHE A 1 108 ? 8.651 -0.036 3.627 1.00 98.81 108 PHE A C 1
ATOM 808 O O . PHE A 1 108 ? 9.090 0.812 2.853 1.00 98.81 108 PHE A O 1
ATOM 815 N N . ILE A 1 109 ? 9.176 -0.181 4.847 1.00 98.50 109 ILE A N 1
ATOM 816 C CA . ILE A 1 109 ? 10.136 0.788 5.405 1.00 98.50 109 ILE A CA 1
ATOM 817 C C . ILE A 1 109 ? 11.461 0.868 4.627 1.00 98.50 109 ILE A C 1
ATOM 819 O O . ILE A 1 109 ? 12.209 1.837 4.783 1.00 98.50 109 ILE A O 1
ATOM 823 N N . LYS A 1 110 ? 11.801 -0.143 3.813 1.00 98.50 110 LYS A N 1
ATOM 824 C CA . LYS A 1 110 ? 13.015 -0.126 2.974 1.00 98.50 110 LYS A CA 1
ATOM 825 C C . LYS A 1 110 ? 12.800 0.511 1.599 1.00 98.50 110 LYS A C 1
ATOM 827 O O . LYS A 1 110 ? 13.790 0.696 0.888 1.00 98.50 110 LYS A O 1
ATOM 832 N N . ASP A 1 111 ? 11.576 0.888 1.247 1.00 98.56 111 ASP A N 1
ATOM 833 C CA . ASP A 1 111 ? 11.319 1.762 0.105 1.00 98.56 111 ASP A CA 1
ATOM 834 C C . ASP A 1 111 ? 11.620 3.203 0.530 1.00 98.56 111 ASP A C 1
ATOM 836 O O . ASP A 1 111 ? 11.089 3.710 1.519 1.00 98.56 111 ASP A O 1
ATOM 840 N N . LYS A 1 112 ? 12.582 3.832 -0.148 1.00 97.94 112 LYS A N 1
ATOM 841 C CA . LYS A 1 112 ? 13.151 5.139 0.225 1.00 97.94 112 LYS A CA 1
ATOM 842 C C . LYS A 1 112 ? 12.857 6.225 -0.800 1.00 97.94 112 LYS A C 1
ATOM 844 O O . LYS A 1 112 ? 12.977 7.400 -0.470 1.00 97.94 112 LYS A O 1
ATOM 849 N N . ALA A 1 113 ? 12.487 5.837 -2.013 1.00 98.12 113 ALA A N 1
ATOM 850 C CA . ALA A 1 113 ? 12.113 6.729 -3.093 1.00 98.12 113 ALA A CA 1
ATOM 851 C C . ALA A 1 113 ? 10.811 6.258 -3.763 1.00 98.12 113 ALA A C 1
ATOM 853 O O . ALA A 1 113 ? 10.502 5.062 -3.725 1.00 98.12 113 ALA A O 1
ATOM 854 N N . PRO A 1 114 ? 10.065 7.170 -4.412 1.00 98.38 114 PRO A N 1
ATOM 855 C CA . PRO A 1 114 ? 8.960 6.797 -5.288 1.00 98.38 114 PRO A CA 1
ATOM 856 C C . PRO A 1 114 ? 9.392 5.742 -6.315 1.00 98.38 114 PRO A C 1
ATOM 858 O O . PRO A 1 114 ? 10.481 5.829 -6.885 1.00 98.38 114 PRO A O 1
ATOM 861 N N . GLY A 1 115 ? 8.555 4.730 -6.535 1.00 98.06 115 GLY A N 1
ATOM 862 C CA . GLY A 1 115 ? 8.858 3.612 -7.435 1.00 98.06 115 GLY A CA 1
ATOM 863 C C . GLY A 1 115 ? 9.820 2.548 -6.885 1.00 98.06 115 GLY A C 1
ATOM 864 O O . GLY A 1 115 ? 10.111 1.562 -7.578 1.00 98.06 115 GLY A O 1
ATOM 865 N N . ASP A 1 116 ? 10.319 2.686 -5.652 1.00 98.69 116 ASP A N 1
ATOM 866 C CA . ASP A 1 116 ? 10.941 1.557 -4.961 1.00 98.69 116 ASP A CA 1
ATOM 867 C C . ASP A 1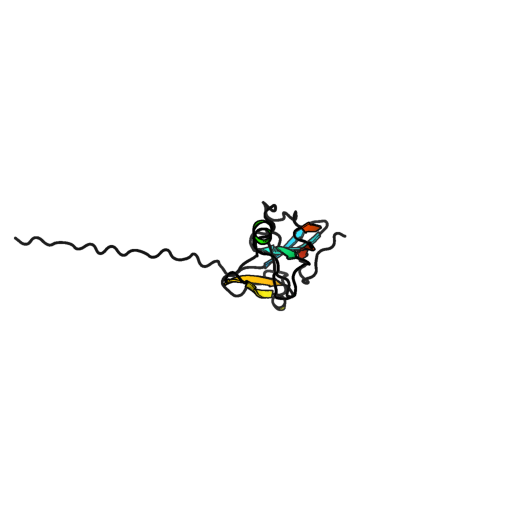 116 ? 9.886 0.467 -4.728 1.00 98.69 116 ASP A C 1
ATOM 869 O O . ASP A 1 116 ? 8.769 0.745 -4.306 1.00 98.69 116 ASP A O 1
ATOM 873 N N . THR A 1 117 ? 10.243 -0.775 -5.044 1.00 98.38 117 THR A N 1
ATOM 874 C CA . THR A 1 117 ? 9.354 -1.944 -4.957 1.00 98.38 117 THR A CA 1
ATOM 875 C C . THR A 1 117 ? 10.036 -3.075 -4.183 1.00 98.38 117 THR A C 1
ATOM 877 O O . THR A 1 117 ? 9.945 -4.244 -4.558 1.00 98.38 117 THR A O 1
ATOM 880 N N . ARG A 1 118 ? 10.849 -2.737 -3.172 1.00 98.31 118 ARG A N 1
ATOM 881 C CA . ARG A 1 118 ? 11.726 -3.705 -2.489 1.00 98.31 118 ARG A CA 1
ATOM 882 C C . ARG A 1 118 ? 10.956 -4.657 -1.580 1.00 98.31 118 ARG A C 1
ATOM 884 O O . ARG A 1 118 ? 11.567 -5.592 -1.077 1.00 98.31 118 ARG A O 1
ATOM 891 N N . GLY A 1 119 ? 9.675 -4.389 -1.330 1.00 97.94 119 GLY A N 1
ATOM 892 C CA . GLY A 1 119 ? 8.799 -5.244 -0.535 1.00 97.94 119 GLY A CA 1
ATOM 893 C C . GLY A 1 119 ? 8.197 -6.411 -1.316 1.00 97.94 119 GLY A C 1
ATOM 894 O O . GLY A 1 119 ? 7.679 -7.339 -0.707 1.00 97.94 119 GLY A O 1
ATOM 895 N N . GLN A 1 120 ? 8.272 -6.384 -2.648 1.00 98.38 120 GLN A N 1
ATOM 896 C CA . GLN A 1 120 ? 7.702 -7.429 -3.489 1.00 98.38 120 GLN A CA 1
ATOM 897 C C . GLN A 1 120 ? 8.351 -8.784 -3.187 1.00 98.38 120 GLN A C 1
ATOM 899 O O . GLN A 1 120 ? 9.578 -8.888 -3.201 1.00 98.38 120 GLN A O 1
ATOM 904 N N . ASP A 1 121 ? 7.517 -9.806 -2.981 1.00 97.12 121 ASP A N 1
ATOM 905 C CA . ASP A 1 121 ? 7.918 -11.204 -2.775 1.00 97.12 121 ASP A CA 1
ATOM 906 C C . ASP A 1 121 ? 8.815 -11.414 -1.538 1.00 97.12 121 ASP A C 1
ATOM 908 O O . ASP A 1 121 ? 9.625 -12.337 -1.456 1.00 97.12 121 ASP A O 1
ATOM 912 N N . ILE A 1 122 ? 8.697 -10.530 -0.539 1.00 97.81 122 ILE A N 1
ATOM 913 C CA . ILE A 1 122 ? 9.328 -10.754 0.761 1.00 97.81 122 ILE A CA 1
ATOM 914 C C . ILE A 1 122 ? 8.456 -11.701 1.574 1.00 97.81 122 ILE A C 1
ATOM 916 O O . ILE A 1 122 ? 7.311 -11.386 1.878 1.00 97.81 122 ILE A O 1
ATOM 920 N N . ASN A 1 123 ? 9.037 -12.805 2.040 1.00 97.69 123 ASN A N 1
ATOM 921 C CA . ASN A 1 123 ? 8.467 -13.599 3.122 1.00 97.69 123 ASN A CA 1
ATOM 922 C C . ASN A 1 123 ? 8.900 -13.015 4.477 1.00 97.69 123 ASN A C 1
ATOM 924 O O . ASN A 1 123 ? 10.094 -12.932 4.787 1.00 97.69 123 ASN A O 1
ATOM 928 N N . GLY A 1 124 ? 7.937 -12.579 5.286 1.00 97.19 124 GLY A N 1
ATOM 929 C CA . GLY A 1 124 ? 8.201 -11.955 6.575 1.00 97.19 124 GLY A CA 1
ATOM 930 C C . GLY A 1 124 ? 6.969 -11.934 7.468 1.00 97.19 124 GLY A C 1
ATOM 931 O O . GLY A 1 124 ? 5.849 -11.779 6.999 1.00 97.19 124 GLY A O 1
ATOM 932 N N . PHE A 1 125 ? 7.181 -12.073 8.778 1.00 97.88 125 PHE A N 1
ATOM 933 C CA . PHE A 1 125 ? 6.098 -12.130 9.773 1.00 97.88 125 PHE A CA 1
ATOM 934 C C . PHE A 1 125 ? 5.096 -13.282 9.558 1.00 97.88 125 PHE A C 1
ATOM 936 O O . PHE A 1 125 ? 3.995 -13.243 10.094 1.00 97.88 125 PHE A O 1
ATOM 943 N N . GLY A 1 126 ? 5.506 -14.334 8.841 1.00 96.94 126 GLY A N 1
ATOM 944 C CA . GLY A 1 126 ? 4.745 -15.578 8.688 1.00 96.94 126 GLY A CA 1
ATOM 945 C C . GLY A 1 126 ? 4.036 -15.760 7.345 1.00 96.94 126 GLY A C 1
ATOM 946 O O . GLY A 1 126 ? 3.492 -16.839 7.132 1.00 96.94 126 GLY A O 1
ATOM 947 N N . ALA A 1 127 ? 4.064 -14.770 6.448 1.00 97.75 127 ALA A N 1
ATOM 948 C CA . ALA A 1 127 ? 3.539 -14.891 5.085 1.00 97.75 127 ALA A CA 1
ATOM 949 C C . ALA A 1 127 ? 4.253 -13.935 4.111 1.00 97.75 127 ALA A C 1
ATOM 951 O O . ALA A 1 127 ? 5.196 -13.233 4.491 1.00 97.75 127 ALA A O 1
ATOM 952 N N . GLU A 1 128 ? 3.824 -13.931 2.852 1.00 97.94 128 GLU A N 1
ATOM 953 C CA . GLU A 1 128 ? 4.426 -13.135 1.784 1.00 97.94 128 GLU A CA 1
ATOM 954 C C . GLU A 1 128 ? 3.747 -11.770 1.613 1.00 97.94 128 GLU A C 1
ATOM 956 O O . GLU A 1 128 ? 2.581 -11.563 1.969 1.00 97.94 128 GLU A O 1
ATOM 961 N N . TRP A 1 129 ? 4.522 -10.825 1.084 1.00 98.56 129 TRP A N 1
ATOM 962 C CA . TRP A 1 129 ? 4.130 -9.446 0.825 1.00 98.56 129 TRP A CA 1
ATOM 963 C C . TRP A 1 1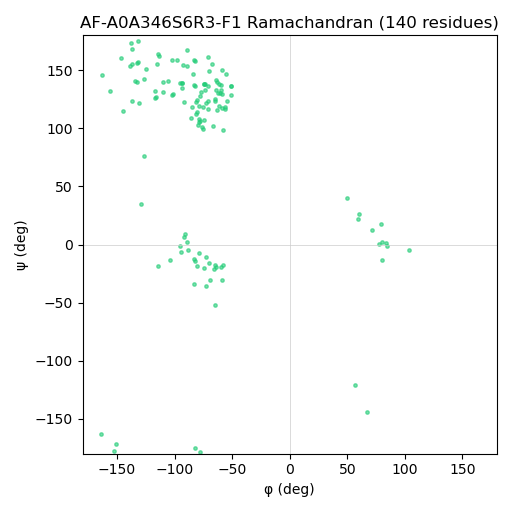29 ? 4.194 -9.156 -0.669 1.00 98.56 129 TRP A C 1
ATOM 965 O O . TRP A 1 129 ? 5.198 -9.440 -1.326 1.00 98.56 129 TRP A O 1
ATOM 975 N N . TYR A 1 130 ? 3.138 -8.549 -1.202 1.00 98.62 130 TYR A N 1
ATOM 976 C CA . TYR A 1 130 ? 2.996 -8.339 -2.640 1.00 98.62 130 TYR A CA 1
ATOM 977 C C . TYR A 1 130 ? 2.533 -6.931 -2.963 1.00 98.62 130 TYR A C 1
ATOM 979 O O . TYR A 1 130 ? 1.663 -6.390 -2.290 1.00 98.62 130 TYR A O 1
ATOM 987 N N . LEU A 1 131 ? 3.081 -6.357 -4.032 1.00 98.69 131 LEU A N 1
ATOM 988 C CA . LEU A 1 131 ? 2.475 -5.222 -4.714 1.00 98.69 131 LEU A CA 1
ATOM 989 C C . LEU A 1 131 ? 1.043 -5.583 -5.111 1.00 98.69 131 LEU A C 1
ATOM 991 O O . LEU A 1 131 ? 0.748 -6.729 -5.465 1.00 98.69 131 LEU A O 1
ATOM 995 N N . VAL A 1 132 ? 0.170 -4.585 -5.098 1.00 98.44 132 VAL A N 1
ATOM 996 C CA . VAL A 1 132 ? -1.234 -4.747 -5.481 1.00 98.44 132 VAL A CA 1
ATOM 997 C C . VAL A 1 132 ? -1.428 -4.206 -6.890 1.00 98.44 132 VAL A C 1
ATOM 999 O O . VAL A 1 132 ? -1.031 -3.082 -7.179 1.00 98.44 132 VAL A O 1
ATOM 1002 N N . THR A 1 133 ? -2.020 -4.988 -7.782 1.00 98.00 133 THR A N 1
ATOM 1003 C CA . THR A 1 133 ? -2.410 -4.540 -9.127 1.00 98.00 133 THR A CA 1
ATOM 1004 C C . THR A 1 133 ? -3.597 -3.567 -9.054 1.00 98.00 133 THR A C 1
ATOM 1006 O O . THR A 1 133 ? -4.356 -3.595 -8.083 1.00 98.00 133 THR A O 1
ATOM 1009 N N . PRO A 1 134 ? -3.863 -2.765 -10.102 1.00 96.88 134 PRO A N 1
ATOM 1010 C CA . PRO A 1 134 ? -5.093 -1.972 -10.192 1.00 96.88 134 PRO A CA 1
ATOM 1011 C C . PRO A 1 134 ? -6.389 -2.799 -10.129 1.00 96.88 134 PRO A C 1
ATOM 1013 O O . PRO A 1 134 ? -7.445 -2.250 -9.837 1.00 96.88 134 PRO A O 1
ATOM 1016 N N . CYS A 1 135 ? -6.320 -4.112 -10.361 1.00 93.88 135 CYS A N 1
ATOM 1017 C CA . CYS A 1 135 ? -7.452 -5.034 -10.236 1.00 93.88 135 CYS A CA 1
ATOM 1018 C C . CYS A 1 135 ? -7.573 -5.670 -8.838 1.00 93.88 135 CYS A C 1
ATOM 1020 O O . CYS A 1 135 ? -8.352 -6.599 -8.672 1.00 93.88 135 CYS A O 1
ATOM 1022 N N . GLY A 1 136 ? -6.768 -5.246 -7.856 1.00 93.19 136 GLY A N 1
ATOM 1023 C CA . GLY A 1 136 ? -6.824 -5.750 -6.476 1.00 93.19 136 GLY A CA 1
ATOM 1024 C C . GLY A 1 136 ? -6.121 -7.086 -6.240 1.00 93.19 136 GLY A C 1
ATOM 1025 O O . GLY A 1 136 ? -6.089 -7.590 -5.122 1.00 93.19 136 GLY A O 1
ATOM 1026 N N . GLN A 1 137 ? -5.490 -7.649 -7.269 1.00 95.12 137 GLN A N 1
ATOM 1027 C CA . GLN A 1 137 ? -4.743 -8.902 -7.174 1.00 95.12 137 GLN A CA 1
ATOM 1028 C C . GLN A 1 137 ? -3.285 -8.651 -6.785 1.00 95.12 137 GLN A C 1
ATOM 1030 O O . GLN A 1 137 ? -2.729 -7.608 -7.133 1.00 95.12 137 GLN A O 1
ATOM 1035 N N . LYS A 1 138 ? -2.635 -9.628 -6.145 1.00 95.50 138 LYS A N 1
ATOM 1036 C CA . LYS A 1 138 ? -1.178 -9.606 -5.967 1.00 95.50 138 LYS A CA 1
ATOM 1037 C C . LYS A 1 138 ? -0.461 -9.617 -7.316 1.00 95.50 138 LYS A C 1
ATOM 1039 O O . LYS A 1 138 ? -0.836 -10.360 -8.222 1.00 95.50 138 LYS A O 1
ATOM 1044 N N . VAL A 1 139 ? 0.590 -8.814 -7.439 1.00 95.00 139 VAL A N 1
ATOM 1045 C CA . VAL A 1 139 ? 1.489 -8.878 -8.592 1.00 95.00 139 VAL A CA 1
ATOM 1046 C C . VAL A 1 139 ? 2.308 -10.161 -8.503 1.00 95.00 139 VAL A C 1
ATOM 1048 O O . VAL A 1 139 ? 3.037 -10.372 -7.533 1.00 95.00 139 VAL A O 1
ATOM 1051 N N . HIS A 1 140 ? 2.238 -10.982 -9.544 1.00 85.44 140 HIS A N 1
ATOM 1052 C CA . HIS A 1 140 ? 3.233 -12.012 -9.815 1.00 85.44 140 HIS A CA 1
ATOM 1053 C C . HIS A 1 140 ? 4.275 -11.431 -10.770 1.00 85.44 140 HIS A C 1
ATOM 1055 O O . HIS A 1 140 ? 3.917 -10.697 -11.688 1.00 85.44 140 HIS A O 1
ATOM 1061 N N . ALA A 1 141 ? 5.558 -11.716 -10.544 1.00 62.19 141 ALA A N 1
ATOM 1062 C CA . ALA A 1 141 ? 6.557 -11.412 -11.560 1.00 62.19 141 ALA A CA 1
ATOM 1063 C C . ALA A 1 141 ? 6.262 -12.282 -12.793 1.00 62.19 141 ALA A C 1
ATOM 1065 O O . ALA A 1 141 ? 6.145 -13.502 -12.653 1.00 62.19 141 ALA A O 1
ATOM 1066 N N . GLU A 1 142 ? 6.104 -11.650 -13.955 1.00 49.72 142 GLU A N 1
ATOM 1067 C CA . GLU A 1 142 ? 6.061 -12.342 -15.250 1.00 49.72 142 GLU A CA 1
ATOM 1068 C C . GLU A 1 142 ? 7.471 -12.675 -15.754 1.00 49.72 142 GLU A 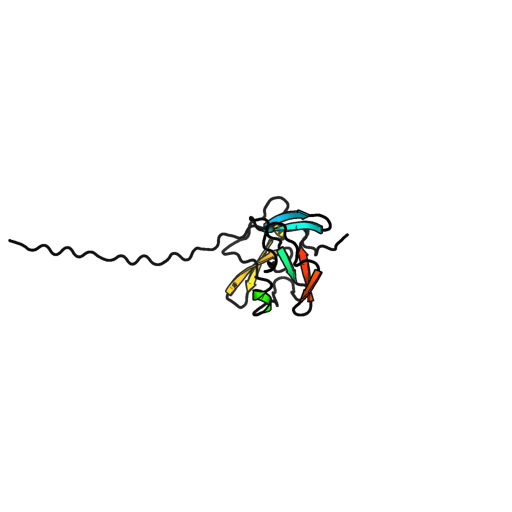C 1
ATOM 1070 O O . GLU A 1 142 ? 8.406 -11.867 -15.520 1.00 49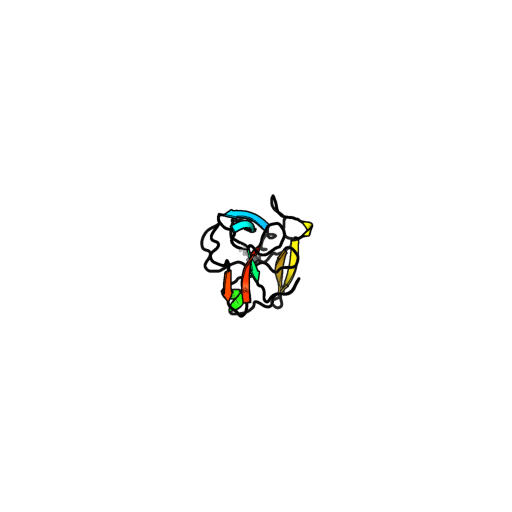.72 142 GLU A O 1
#

Radius of gyration: 20.38 Å; Cα contacts (8 Å, |Δi|>4): 301; chains: 1; bounding box: 29×76×53 Å

Foldseek 3Di:
DDDDDDDDDPPPDDPDPPAAAAWEWEWDQDPPQGIFIDTPQQAFKKFWPVADQLGDPQDDVRCVQWPFAFGNDFYHYDPLADSVQWDWHQDPVRTIGIGGVRTGITGGPPPDHRPDPVQDQDDPPHTHMATAHSVRDGGDRD